Protein AF-W1XUE9-F1 (afdb_monomer_lite)

Organism: NCBI:txid408170

InterPro domains:
  IPR011081 Bacterial Ig-like domain [PF07532] (66-121)
  IPR013783 Immunoglobulin-like fold [G3DSA:2.60.40.10] (1-57)

Secondary structure (DSSP, 8-state):
---SS--TTS------BTTB--------SS-EEEEEEE--TTS--EEEEEEE-----TT--EEEEPPEE----TTS-----SEEEEEETTS-EEEEEEEEE--TTTTSSSS--EEEEEETTEEEEEEEE-

Radius of gyration: 18.44 Å; chains: 1; bounding box: 33×50×43 Å

Structure (mmCIF, N/CA/C/O backbone):
data_AF-W1XUE9-F1
#
_entry.id   AF-W1XUE9-F1
#
loop_
_atom_site.group_PDB
_atom_site.id
_atom_site.type_symbol
_atom_site.label_atom_id
_atom_site.label_alt_id
_atom_site.label_comp_id
_atom_site.label_asym_id
_atom_site.label_entity_id
_atom_site.label_seq_id
_atom_site.pdbx_PDB_ins_code
_atom_site.Cartn_x
_atom_site.Cartn_y
_atom_site.Cartn_z
_atom_site.occupancy
_atom_site.B_iso_or_equiv
_atom_site.auth_seq_id
_atom_site.auth_comp_id
_atom_site.auth_asym_id
_atom_site.auth_atom_id
_atom_site.pdbx_PDB_model_num
ATOM 1 N N . ARG A 1 1 ? 8.839 -27.732 -13.871 1.00 69.19 1 ARG A N 1
ATOM 2 C CA . ARG A 1 1 ? 7.448 -27.763 -14.395 1.00 69.19 1 ARG A CA 1
ATOM 3 C C . ARG A 1 1 ? 6.676 -26.636 -13.727 1.00 69.19 1 ARG A C 1
ATOM 5 O O . ARG A 1 1 ? 6.798 -26.494 -12.518 1.00 69.19 1 ARG A O 1
ATOM 12 N N . GLU A 1 2 ? 5.936 -25.825 -14.476 1.00 77.12 2 GLU A N 1
ATOM 13 C CA . GLU A 1 2 ? 5.100 -24.777 -13.875 1.00 77.12 2 GLU A CA 1
ATOM 14 C C . GLU A 1 2 ? 3.945 -25.385 -13.077 1.00 77.12 2 GLU A C 1
ATOM 16 O O . GLU A 1 2 ? 3.406 -26.433 -13.442 1.00 77.12 2 GLU A O 1
ATOM 21 N N . ARG A 1 3 ? 3.604 -24.752 -11.953 1.00 88.38 3 ARG A N 1
ATOM 22 C CA . ARG A 1 3 ? 2.551 -25.198 -11.037 1.00 88.38 3 ARG A CA 1
ATOM 23 C C . ARG A 1 3 ? 1.766 -23.983 -10.550 1.00 88.38 3 ARG A C 1
ATOM 25 O O . ARG A 1 3 ? 2.316 -22.899 -10.407 1.00 88.38 3 ARG A O 1
ATOM 32 N N . TYR A 1 4 ? 0.482 -24.178 -10.257 1.00 91.44 4 TYR A N 1
ATOM 33 C CA . TYR A 1 4 ? -0.351 -23.161 -9.596 1.00 91.44 4 TYR A CA 1
ATOM 34 C C . TYR A 1 4 ? -0.070 -23.025 -8.094 1.00 91.44 4 TYR A C 1
ATOM 36 O O . TYR A 1 4 ? -0.581 -22.115 -7.452 1.00 91.44 4 TYR A O 1
ATOM 44 N N . LYS A 1 5 ? 0.682 -23.967 -7.525 1.00 92.94 5 LYS A N 1
ATOM 45 C CA . LYS A 1 5 ? 1.049 -24.039 -6.111 1.00 92.94 5 LYS A CA 1
ATOM 46 C C . LYS A 1 5 ? 2.568 -24.068 -5.995 1.00 92.94 5 LYS A C 1
ATOM 48 O O . LYS A 1 5 ? 3.243 -24.266 -7.008 1.00 92.94 5 LYS A O 1
ATOM 53 N N . ALA A 1 6 ? 3.067 -23.944 -4.770 1.00 92.88 6 ALA A N 1
ATOM 54 C CA . ALA A 1 6 ? 4.482 -24.087 -4.467 1.00 92.88 6 ALA A CA 1
ATOM 55 C C . ALA A 1 6 ? 5.113 -25.317 -5.151 1.00 92.88 6 ALA A C 1
ATOM 57 O O . ALA A 1 6 ? 4.488 -26.373 -5.356 1.00 92.88 6 ALA A O 1
ATOM 58 N N . GLN A 1 7 ? 6.378 -25.172 -5.519 1.00 93.69 7 GLN A N 1
ATOM 59 C CA . GLN A 1 7 ? 7.240 -26.270 -5.922 1.00 93.69 7 GLN A CA 1
ATOM 60 C C . GLN A 1 7 ? 7.448 -27.232 -4.741 1.00 93.69 7 GLN A C 1
ATOM 62 O O . GLN A 1 7 ? 7.018 -26.979 -3.616 1.00 93.69 7 GLN A O 1
ATOM 67 N N . LYS A 1 8 ? 8.041 -28.400 -5.004 1.00 92.94 8 LYS A N 1
ATOM 68 C CA . LYS A 1 8 ? 8.231 -29.424 -3.960 1.00 92.94 8 LYS A CA 1
ATOM 69 C C . LYS A 1 8 ? 9.164 -28.962 -2.834 1.00 92.94 8 LYS A C 1
ATOM 71 O O . LYS A 1 8 ? 9.028 -29.447 -1.722 1.00 92.94 8 LYS A O 1
ATOM 76 N N . ASP A 1 9 ? 10.067 -28.039 -3.136 1.00 94.38 9 ASP A N 1
ATOM 77 C CA . ASP A 1 9 ? 10.998 -27.406 -2.198 1.00 94.38 9 ASP A CA 1
ATOM 78 C C . ASP A 1 9 ? 10.387 -26.198 -1.458 1.00 94.38 9 ASP A C 1
ATOM 80 O O . ASP A 1 9 ? 11.079 -25.520 -0.708 1.00 94.38 9 ASP A O 1
ATOM 84 N N . GLY A 1 10 ? 9.094 -25.914 -1.663 1.00 93.50 10 GLY A N 1
ATOM 85 C CA . GLY A 1 10 ? 8.398 -24.787 -1.040 1.00 93.50 10 GLY A CA 1
ATOM 86 C C . GLY A 1 10 ? 8.547 -23.456 -1.781 1.00 93.50 10 GLY A C 1
ATOM 87 O O . GLY A 1 10 ? 7.866 -22.496 -1.420 1.00 93.50 10 GLY A O 1
ATOM 88 N N . THR A 1 11 ? 9.357 -23.385 -2.842 1.00 93.38 11 THR A N 1
ATOM 89 C CA . THR A 1 11 ? 9.518 -22.154 -3.627 1.00 93.38 11 THR A CA 1
ATOM 90 C C . THR A 1 11 ? 8.273 -21.840 -4.459 1.00 93.38 11 THR A C 1
ATOM 92 O O . THR A 1 11 ? 7.545 -22.729 -4.914 1.00 93.38 11 THR A O 1
ATOM 95 N N . TRP A 1 12 ? 8.017 -20.554 -4.691 1.00 95.12 12 TRP A N 1
ATOM 96 C CA . TRP A 1 12 ? 6.989 -20.087 -5.620 1.00 95.12 12 TRP A CA 1
ATOM 97 C C . TRP A 1 12 ? 7.660 -19.498 -6.854 1.00 95.12 12 TRP A C 1
ATOM 99 O O . TRP A 1 12 ? 8.463 -18.582 -6.748 1.00 95.12 12 TRP A O 1
ATOM 109 N N . GLN A 1 13 ? 7.322 -20.022 -8.032 1.00 94.44 13 GLN A N 1
ATOM 110 C CA . GLN A 1 13 ? 7.845 -19.524 -9.303 1.00 94.44 13 GLN A CA 1
ATOM 111 C C . GLN A 1 13 ? 6.797 -19.662 -10.406 1.00 94.44 13 GLN A C 1
ATOM 113 O O . GLN A 1 13 ? 6.067 -20.661 -10.470 1.00 94.44 13 GLN A O 1
ATOM 118 N N . ARG A 1 14 ? 6.745 -18.675 -11.298 1.00 94.12 14 ARG A N 1
ATOM 119 C CA . ARG A 1 14 ? 5.852 -18.647 -12.457 1.00 94.12 14 ARG A CA 1
ATOM 120 C C . ARG A 1 14 ? 6.497 -17.829 -13.570 1.00 94.12 14 ARG A C 1
ATOM 122 O O . ARG A 1 14 ? 7.000 -16.747 -13.299 1.00 94.12 14 ARG A O 1
ATOM 129 N N . LYS A 1 15 ? 6.449 -18.314 -14.814 1.00 94.12 15 LYS A N 1
ATOM 130 C CA . LYS A 1 15 ? 6.784 -17.471 -15.964 1.00 94.12 15 LYS A CA 1
ATOM 131 C C . LYS A 1 15 ? 5.635 -16.515 -16.260 1.00 94.12 15 LYS A C 1
ATOM 133 O O . LYS A 1 15 ? 4.463 -16.867 -16.099 1.00 94.12 15 LYS A O 1
ATOM 138 N N . ALA A 1 16 ? 5.986 -15.325 -16.729 1.00 95.12 16 ALA A N 1
ATOM 139 C CA . ALA A 1 16 ? 5.032 -14.434 -17.363 1.00 95.12 16 ALA A CA 1
ATOM 140 C C . ALA A 1 16 ? 4.539 -15.038 -18.689 1.00 95.12 16 ALA A C 1
ATOM 142 O O . ALA A 1 16 ? 5.290 -15.709 -19.399 1.00 95.12 16 ALA A O 1
ATOM 143 N N . PHE A 1 17 ? 3.287 -14.764 -19.040 1.00 94.69 17 PHE A N 1
ATOM 144 C CA . PHE A 1 17 ? 2.703 -15.070 -20.342 1.00 94.69 17 PHE A CA 1
ATOM 145 C C . PHE A 1 17 ? 2.284 -13.753 -20.995 1.00 94.69 17 PHE A C 1
ATOM 147 O O . PHE A 1 17 ? 1.527 -12.986 -20.401 1.00 94.69 17 PHE A O 1
ATOM 154 N N . ASN A 1 18 ? 2.834 -13.452 -22.177 1.00 96.00 18 ASN A N 1
ATOM 155 C CA . ASN A 1 18 ? 2.705 -12.143 -22.836 1.00 96.00 18 ASN A CA 1
ATOM 156 C C . ASN A 1 18 ? 3.034 -10.967 -21.894 1.00 96.00 18 ASN A C 1
ATOM 158 O O . ASN A 1 18 ? 2.288 -9.995 -21.788 1.00 96.00 18 ASN A O 1
ATOM 162 N N . GLY A 1 19 ? 4.146 -11.100 -21.162 1.00 94.38 19 GLY A N 1
ATOM 163 C CA . GLY A 1 19 ? 4.665 -10.069 -20.260 1.00 94.38 19 GLY A CA 1
ATOM 164 C C . GLY A 1 19 ? 3.934 -9.930 -18.921 1.00 94.38 19 GLY A C 1
ATOM 165 O O . GLY A 1 19 ? 4.304 -9.060 -18.142 1.00 94.38 19 GLY A O 1
ATOM 166 N N . LYS A 1 20 ? 2.918 -10.756 -18.620 1.00 95.50 20 LYS A N 1
ATOM 167 C CA . LYS A 1 20 ? 2.111 -10.621 -17.393 1.00 95.50 20 LYS A CA 1
ATOM 168 C C . LYS A 1 20 ? 1.929 -11.934 -16.633 1.00 95.50 20 LYS A C 1
ATOM 170 O O . LYS A 1 20 ? 2.007 -13.026 -17.193 1.00 95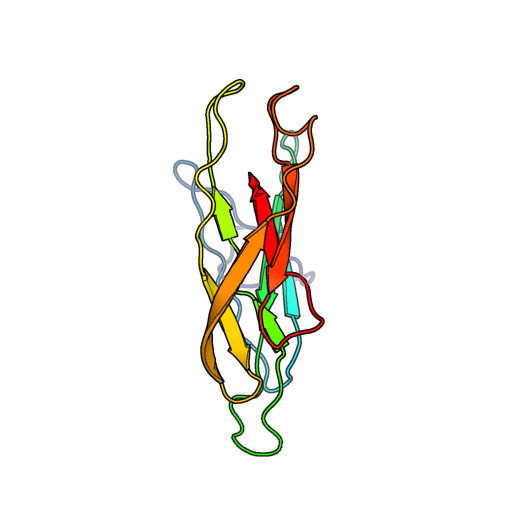.50 20 LYS A O 1
ATOM 175 N N . GLY A 1 21 ? 1.642 -11.812 -15.342 1.00 93.50 21 GLY A N 1
ATOM 176 C CA . GLY A 1 21 ? 1.286 -12.903 -14.438 1.00 93.50 21 GLY A CA 1
ATOM 177 C C . GLY A 1 21 ? 0.489 -12.369 -13.248 1.00 93.50 21 GLY A C 1
ATOM 178 O O . GLY A 1 21 ? 0.383 -11.160 -13.069 1.00 93.50 21 GLY A O 1
ATOM 179 N N . VAL A 1 22 ? -0.085 -13.266 -12.444 1.00 94.88 22 VAL A N 1
ATOM 180 C CA . VAL A 1 22 ? -0.818 -12.900 -11.224 1.00 94.88 22 VAL A CA 1
ATOM 181 C C . VAL A 1 22 ? -0.400 -13.796 -10.065 1.00 94.88 22 VAL A C 1
ATOM 183 O O . VAL A 1 22 ? -0.246 -15.011 -10.224 1.00 94.88 22 VAL A O 1
ATOM 186 N N . VAL A 1 23 ? -0.237 -13.182 -8.896 1.00 95.62 23 VAL A N 1
ATOM 187 C CA . VAL A 1 23 ? -0.027 -13.853 -7.612 1.00 95.62 23 VAL A CA 1
ATOM 188 C C . VAL A 1 23 ? -1.206 -13.504 -6.712 1.00 95.62 23 VAL A C 1
ATOM 190 O O . VAL A 1 23 ? -1.619 -12.350 -6.648 1.00 95.62 23 VAL A O 1
ATOM 193 N N . ILE A 1 24 ? -1.764 -14.505 -6.033 1.00 95.50 24 ILE A N 1
ATOM 194 C CA . ILE A 1 24 ? -2.883 -14.332 -5.101 1.00 95.50 24 ILE A CA 1
ATOM 195 C C . ILE A 1 24 ? -2.381 -14.709 -3.713 1.00 95.50 24 ILE A C 1
ATOM 197 O O . ILE A 1 24 ? -1.995 -15.857 -3.485 1.00 95.50 24 ILE A O 1
ATOM 201 N N . VAL A 1 25 ? -2.400 -13.747 -2.793 1.00 96.25 25 VAL A N 1
ATOM 202 C CA . VAL A 1 25 ? -1.988 -13.935 -1.400 1.00 96.25 25 VAL A CA 1
ATOM 203 C C . VAL A 1 25 ? -3.231 -13.871 -0.519 1.00 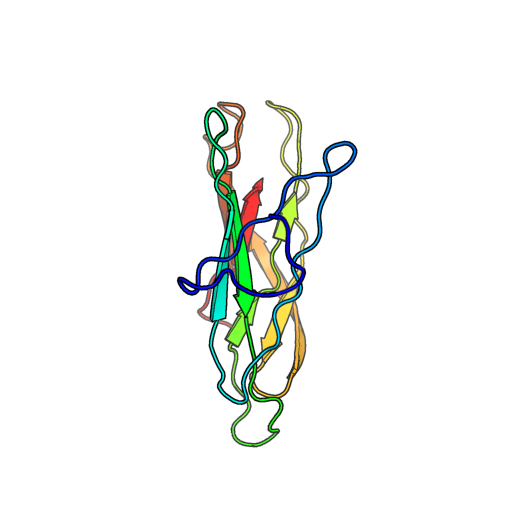96.25 25 VAL A C 1
ATOM 205 O O . VAL A 1 25 ? -4.008 -12.924 -0.602 1.00 96.25 25 VAL A O 1
ATOM 208 N N . LYS A 1 26 ? -3.439 -14.896 0.312 1.00 95.31 26 LYS A N 1
ATOM 209 C CA . 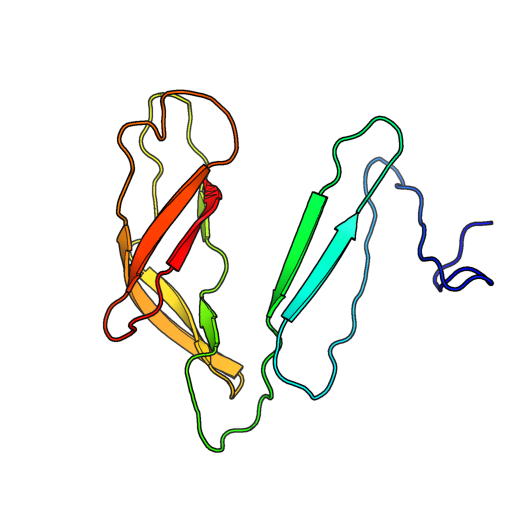LYS A 1 26 ? -4.505 -14.906 1.320 1.00 95.31 26 LYS A CA 1
ATOM 210 C C . LYS A 1 26 ? -3.964 -14.288 2.611 1.00 95.31 26 LYS A C 1
ATOM 212 O O . LYS A 1 26 ? -2.879 -14.668 3.047 1.00 95.31 26 LYS A O 1
ATOM 217 N N . SER A 1 27 ? -4.720 -13.378 3.220 1.00 93.81 27 SER A N 1
ATOM 218 C CA . SER A 1 27 ? -4.395 -12.831 4.540 1.00 93.81 27 SER A CA 1
ATOM 219 C C . SER A 1 27 ? -4.499 -13.891 5.646 1.00 93.81 27 SER A C 1
ATOM 221 O O . SER A 1 27 ? -5.033 -14.989 5.456 1.00 93.81 27 SER A O 1
ATOM 223 N N . THR A 1 28 ? -3.995 -13.540 6.828 1.00 93.25 28 THR A N 1
ATOM 224 C CA . THR A 1 28 ? -4.256 -14.276 8.073 1.00 93.25 28 THR A CA 1
ATOM 225 C C . THR A 1 28 ? -5.199 -13.465 8.962 1.00 93.25 28 THR A C 1
ATOM 227 O O . THR A 1 28 ? -5.570 -12.350 8.610 1.00 93.25 28 THR A O 1
ATOM 230 N N . GLU A 1 29 ? -5.565 -14.003 10.124 1.00 88.06 29 GLU A N 1
ATOM 231 C CA . GLU A 1 29 ? -6.366 -13.278 11.124 1.00 88.06 29 GLU A CA 1
ATOM 232 C C . GLU A 1 29 ? -5.568 -12.209 11.887 1.00 88.06 29 GLU A C 1
ATOM 234 O O . GLU A 1 29 ? -6.141 -11.440 12.658 1.00 88.06 29 GLU A O 1
ATOM 239 N N . LYS A 1 30 ? -4.239 -12.173 11.719 1.00 89.44 30 LYS A N 1
ATOM 240 C CA . LYS A 1 30 ? -3.378 -11.213 12.408 1.00 89.44 30 LYS A CA 1
ATOM 241 C C . LYS A 1 30 ? -3.287 -9.906 11.629 1.00 89.44 30 LYS A C 1
ATOM 243 O O . LYS A 1 30 ? -3.060 -9.894 10.417 1.00 89.44 30 LYS A O 1
ATOM 248 N N . GLU A 1 31 ? -3.394 -8.812 12.370 1.00 90.56 31 GLU A N 1
ATOM 249 C CA . GLU A 1 31 ? -2.988 -7.498 11.894 1.00 90.56 31 GLU A CA 1
ATOM 250 C C . GLU A 1 31 ? -1.483 -7.475 11.595 1.00 90.56 31 GLU A C 1
ATOM 252 O O . GLU A 1 31 ? -0.690 -8.168 12.242 1.00 90.56 31 GLU A O 1
ATOM 257 N N . GLY A 1 32 ? -1.093 -6.694 10.592 1.00 92.00 32 GLY A N 1
ATOM 258 C CA . GLY A 1 32 ? 0.297 -6.486 10.231 1.00 92.00 32 GLY A CA 1
ATOM 259 C C . GLY A 1 32 ? 0.444 -6.068 8.778 1.00 92.00 32 GLY A C 1
ATOM 260 O O . GLY A 1 32 ? -0.368 -5.331 8.225 1.00 92.00 32 GLY A O 1
ATOM 261 N N . LYS A 1 33 ? 1.512 -6.542 8.146 1.00 93.00 33 LYS A N 1
ATOM 262 C CA . LYS A 1 33 ? 1.767 -6.339 6.723 1.00 93.00 33 LYS A CA 1
ATOM 263 C C . LYS A 1 33 ? 2.476 -7.549 6.146 1.00 93.00 33 LYS A C 1
ATOM 265 O O . LYS A 1 33 ? 3.229 -8.222 6.850 1.00 93.00 33 LYS A O 1
ATOM 270 N N . PHE A 1 34 ? 2.272 -7.787 4.861 1.00 94.81 34 PHE A N 1
ATOM 271 C CA . PHE A 1 34 ? 3.111 -8.692 4.090 1.00 94.81 34 PHE A CA 1
ATOM 272 C C . PHE A 1 34 ? 3.690 -7.962 2.885 1.00 94.81 34 PHE A C 1
ATOM 274 O O . PHE A 1 34 ? 3.040 -7.097 2.296 1.00 94.81 34 PHE A O 1
ATOM 281 N N . THR A 1 35 ? 4.910 -8.336 2.517 1.00 95.50 35 THR A N 1
ATOM 282 C CA . THR A 1 35 ? 5.591 -7.830 1.328 1.00 95.50 35 THR A CA 1
ATOM 283 C C . THR A 1 35 ? 5.846 -9.001 0.392 1.00 95.50 35 THR A C 1
ATOM 285 O O . THR A 1 35 ? 6.455 -9.997 0.785 1.00 95.50 35 THR A O 1
ATOM 288 N N . LEU A 1 36 ? 5.328 -8.902 -0.830 1.00 96.75 36 LEU A N 1
ATOM 289 C CA . LEU A 1 36 ? 5.607 -9.839 -1.908 1.00 96.75 36 LEU A CA 1
ATOM 290 C C . LEU A 1 36 ? 6.795 -9.305 -2.705 1.00 96.75 36 LEU A C 1
ATOM 292 O O . LEU A 1 36 ? 6.712 -8.198 -3.228 1.00 96.75 36 LEU A O 1
ATOM 296 N N . TYR A 1 37 ? 7.851 -10.105 -2.808 1.00 96.06 37 TYR A N 1
ATOM 297 C CA . TYR A 1 37 ? 9.028 -9.827 -3.627 1.00 96.06 37 TYR A CA 1
ATOM 298 C C . TYR A 1 37 ? 8.949 -10.631 -4.926 1.00 96.06 37 TYR A C 1
ATOM 300 O O . TYR A 1 37 ? 8.531 -11.795 -4.911 1.00 96.06 37 TYR A O 1
ATOM 308 N N . ALA A 1 38 ? 9.322 -10.009 -6.039 1.00 96.44 38 ALA A N 1
ATOM 309 C CA . ALA A 1 38 ? 9.379 -10.634 -7.349 1.00 96.44 38 ALA A CA 1
ATOM 310 C C . ALA A 1 38 ? 10.764 -10.432 -7.970 1.00 96.44 38 ALA A C 1
ATOM 312 O O . ALA A 1 38 ? 11.209 -9.305 -8.179 1.00 96.44 38 ALA A O 1
ATOM 313 N N . ASP A 1 39 ? 11.404 -11.547 -8.315 1.00 96.25 39 ASP A N 1
ATOM 314 C CA . ASP A 1 39 ? 12.748 -11.588 -8.881 1.00 96.25 39 ASP A CA 1
ATOM 315 C C . ASP A 1 39 ? 12.743 -12.309 -10.231 1.00 96.25 39 ASP A C 1
ATOM 317 O O . ASP A 1 39 ? 12.047 -13.311 -10.429 1.00 96.25 39 ASP A O 1
ATOM 321 N N . SER A 1 40 ? 13.561 -11.824 -11.163 1.00 95.81 40 SER A N 1
ATOM 322 C CA . SER A 1 40 ? 13.819 -12.491 -12.437 1.00 95.81 40 SER A CA 1
ATOM 323 C C . SER A 1 40 ? 15.252 -12.235 -12.882 1.00 95.81 40 SER A C 1
ATOM 325 O O . SER A 1 40 ? 15.742 -11.112 -12.820 1.00 95.81 40 SER A O 1
ATOM 327 N N . ALA A 1 41 ? 15.923 -13.275 -13.379 1.00 95.31 41 ALA A N 1
ATOM 328 C CA . ALA A 1 41 ? 17.295 -13.159 -13.859 1.00 95.31 41 ALA A CA 1
ATOM 329 C C . ALA A 1 41 ? 17.414 -12.078 -14.949 1.00 95.31 41 ALA A C 1
ATOM 331 O O . ALA A 1 41 ? 16.659 -12.088 -15.922 1.00 95.31 41 ALA A O 1
ATOM 332 N N . GLY A 1 42 ? 18.373 -11.164 -14.777 1.00 95.69 42 GLY A N 1
ATOM 333 C CA . GLY A 1 42 ? 18.648 -10.081 -15.725 1.00 95.69 42 GLY A CA 1
ATOM 334 C C . GLY A 1 42 ? 17.683 -8.892 -15.662 1.00 95.69 42 GLY A C 1
ATOM 335 O O . GLY A 1 42 ? 17.803 -7.998 -16.494 1.00 95.69 42 GLY A O 1
ATOM 336 N N . LEU A 1 43 ? 16.752 -8.861 -14.704 1.00 95.06 43 LEU A N 1
ATOM 337 C CA . LEU A 1 43 ? 15.844 -7.738 -14.469 1.00 95.06 43 LEU A CA 1
ATOM 338 C C . LEU A 1 43 ? 16.011 -7.218 -13.041 1.00 95.06 43 LEU A C 1
ATOM 340 O O . LEU A 1 43 ? 16.397 -7.965 -12.143 1.00 95.06 43 LEU A O 1
ATOM 344 N N . ALA A 1 44 ? 15.710 -5.936 -12.838 1.00 93.56 44 ALA A N 1
ATOM 345 C CA . ALA A 1 44 ? 15.584 -5.391 -11.495 1.00 93.56 44 ALA A CA 1
ATOM 346 C C . ALA A 1 44 ? 14.406 -6.064 -10.773 1.00 93.56 44 ALA A C 1
ATOM 348 O O . ALA A 1 44 ? 13.345 -6.270 -11.368 1.00 93.56 44 ALA A O 1
ATOM 349 N N . SER A 1 45 ? 14.611 -6.414 -9.507 1.00 94.88 45 SER A N 1
ATOM 350 C CA . SER A 1 45 ? 13.561 -6.942 -8.639 1.00 94.88 45 SER A CA 1
ATOM 351 C C . SER A 1 45 ? 12.566 -5.850 -8.265 1.00 94.88 45 SER A C 1
ATOM 353 O O . SER A 1 45 ? 12.911 -4.668 -8.240 1.00 94.88 45 SER A O 1
ATOM 355 N N . ASP A 1 46 ? 11.348 -6.256 -7.927 1.00 94.19 46 ASP A N 1
ATOM 356 C CA . ASP A 1 46 ? 10.300 -5.349 -7.461 1.00 94.19 46 ASP A CA 1
ATOM 357 C C . ASP A 1 46 ? 9.535 -5.965 -6.282 1.00 94.19 46 ASP A C 1
ATOM 359 O O . ASP A 1 46 ? 9.616 -7.171 -6.014 1.00 94.19 46 ASP A O 1
ATOM 363 N N . GLN A 1 47 ? 8.794 -5.138 -5.552 1.00 93.81 47 GLN A N 1
ATOM 364 C CA . GLN A 1 47 ? 8.018 -5.559 -4.399 1.00 93.81 47 GLN A CA 1
ATOM 365 C C . GLN A 1 47 ? 6.701 -4.797 -4.258 1.00 93.81 47 GLN A C 1
ATOM 367 O O . GLN A 1 47 ? 6.577 -3.623 -4.590 1.00 93.81 47 GLN A O 1
ATOM 372 N N . ALA A 1 48 ? 5.719 -5.452 -3.645 1.00 91.25 48 ALA A N 1
ATOM 373 C CA . ALA A 1 48 ? 4.479 -4.817 -3.219 1.00 91.25 48 ALA A CA 1
ATOM 374 C C . ALA A 1 48 ? 4.206 -5.141 -1.751 1.00 91.25 48 ALA A C 1
ATOM 376 O O . ALA A 1 48 ? 4.289 -6.299 -1.340 1.00 91.25 48 ALA A O 1
ATOM 377 N N . THR A 1 49 ? 3.856 -4.123 -0.964 1.00 91.06 49 THR A N 1
ATOM 378 C CA . THR A 1 49 ? 3.466 -4.287 0.442 1.00 91.06 49 THR A CA 1
ATOM 379 C C . THR A 1 49 ? 1.968 -4.087 0.592 1.00 91.06 49 THR A C 1
ATOM 381 O O . THR A 1 49 ? 1.412 -3.122 0.073 1.00 91.06 49 THR A O 1
ATOM 384 N N . VAL A 1 50 ? 1.326 -4.989 1.330 1.00 92.75 50 VAL A N 1
ATOM 385 C CA . VAL A 1 50 ? -0.093 -4.917 1.680 1.00 92.75 50 VAL A CA 1
ATOM 386 C C . VAL A 1 50 ? -0.222 -4.950 3.196 1.00 92.75 50 VAL A C 1
ATOM 388 O O . VAL A 1 50 ? 0.305 -5.848 3.857 1.00 92.75 50 VAL A O 1
ATOM 391 N N . THR A 1 51 ? -0.944 -3.976 3.740 1.00 91.81 51 THR A N 1
ATOM 392 C CA . THR A 1 51 ? -1.328 -3.928 5.154 1.00 91.81 51 THR A CA 1
ATOM 393 C C . THR A 1 51 ? -2.552 -4.810 5.386 1.00 91.81 51 THR A C 1
ATOM 395 O O . THR A 1 51 ? -3.509 -4.772 4.612 1.00 91.81 51 THR A O 1
ATOM 398 N N . THR A 1 52 ? -2.537 -5.605 6.453 1.00 93.75 52 THR A N 1
ATOM 399 C CA . THR A 1 52 ? -3.672 -6.415 6.902 1.00 93.75 52 THR A CA 1
ATOM 400 C C . THR A 1 52 ? -4.185 -5.879 8.225 1.00 93.75 52 THR A C 1
ATOM 402 O O . THR A 1 52 ? -3.409 -5.647 9.145 1.00 93.75 52 THR A O 1
ATOM 405 N N . VAL A 1 53 ? -5.499 -5.715 8.331 1.00 93.88 53 VAL A N 1
ATOM 406 C CA . VAL A 1 53 ? -6.187 -5.256 9.544 1.00 93.88 53 VAL A CA 1
ATOM 407 C C . VAL A 1 53 ? -6.988 -6.403 10.150 1.00 93.88 53 VAL A C 1
ATOM 409 O O . VAL A 1 53 ? -7.360 -7.341 9.442 1.00 93.88 53 VAL A O 1
ATOM 412 N N . SER A 1 54 ? -7.255 -6.345 11.455 1.00 90.62 54 SER A N 1
ATOM 413 C CA . SER A 1 54 ? -7.993 -7.410 12.147 1.00 90.62 54 SER A CA 1
ATOM 414 C C . SER A 1 54 ? -9.470 -7.494 11.734 1.00 90.62 54 SER A C 1
ATOM 416 O O . SER A 1 54 ? -10.072 -8.565 11.808 1.00 90.62 54 SER A O 1
ATOM 418 N N . GLY A 1 55 ? -10.070 -6.363 11.339 1.00 86.50 55 GLY A N 1
ATOM 419 C CA . GLY A 1 55 ? -11.504 -6.244 11.059 1.00 86.50 55 GLY A CA 1
ATOM 420 C C . GLY A 1 55 ? -12.393 -6.270 12.311 1.00 86.50 55 GLY A C 1
ATOM 421 O O . GLY A 1 55 ? -13.618 -6.213 12.204 1.00 86.50 55 GLY A O 1
ATOM 422 N N . LYS A 1 56 ? -11.805 -6.373 13.509 1.00 88.62 56 LYS A N 1
ATOM 423 C CA . LYS A 1 56 ? -12.536 -6.349 14.780 1.00 88.62 56 LYS A CA 1
ATOM 424 C C . LYS A 1 56 ? -12.796 -4.904 15.193 1.00 88.62 56 LYS A C 1
ATOM 426 O O . LYS A 1 56 ? -11.903 -4.072 15.122 1.00 88.62 56 LYS A O 1
ATOM 431 N N . LYS A 1 57 ? -14.012 -4.621 15.665 1.00 87.56 57 LYS A N 1
ATOM 432 C CA . LYS A 1 57 ? -14.435 -3.260 16.048 1.00 87.56 57 LYS A CA 1
ATOM 433 C C . LYS A 1 57 ? -13.905 -2.790 17.407 1.00 87.56 57 LYS A C 1
ATOM 435 O O . LYS A 1 57 ? -13.978 -1.605 17.717 1.00 87.56 57 LYS A O 1
ATOM 440 N N . GLU A 1 58 ? -13.421 -3.704 18.241 1.00 91.25 58 GLU A N 1
ATOM 441 C CA . GLU A 1 58 ? -12.908 -3.381 19.574 1.00 91.25 58 GLU A CA 1
ATOM 442 C C . GLU A 1 58 ? -11.545 -2.688 19.480 1.00 91.25 58 GLU A C 1
ATOM 444 O O . GLU A 1 58 ? -10.685 -3.118 18.716 1.00 91.25 58 GLU A O 1
ATOM 449 N N . ASN A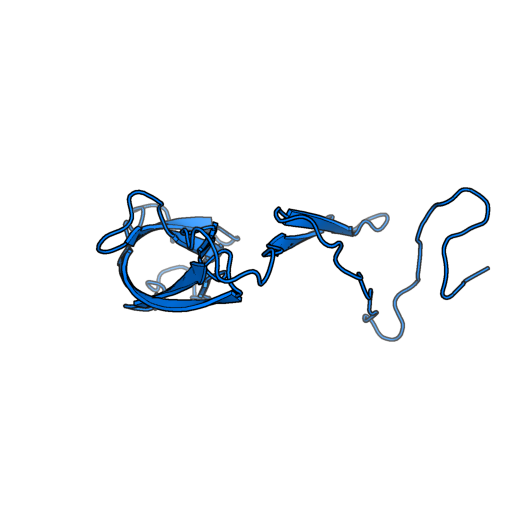 1 59 ? -11.327 -1.645 20.289 1.00 88.62 59 ASN A N 1
ATOM 450 C CA . ASN A 1 59 ? -10.059 -0.904 20.353 1.00 88.62 59 ASN A CA 1
ATOM 451 C C . ASN A 1 59 ? -9.569 -0.405 18.980 1.00 88.62 59 ASN A C 1
ATOM 453 O O . ASN A 1 59 ? -8.406 -0.595 18.607 1.00 88.62 59 ASN A O 1
ATOM 457 N N . ARG A 1 60 ? -10.469 0.235 18.222 1.00 93.88 60 ARG A N 1
ATOM 458 C CA . ARG A 1 60 ? -10.154 0.874 16.939 1.00 93.88 60 ARG A CA 1
ATOM 459 C C . ARG A 1 60 ? -8.948 1.805 17.080 1.00 93.88 60 ARG A C 1
ATOM 461 O O . ARG A 1 60 ? -8.950 2.705 17.916 1.00 93.88 60 ARG A O 1
ATOM 468 N N . HIS A 1 61 ? -7.952 1.618 16.224 1.00 95.00 61 HIS A N 1
ATOM 469 C CA . HIS A 1 61 ? -6.764 2.464 16.160 1.00 95.00 61 HIS A CA 1
ATOM 470 C C . HIS A 1 61 ? -6.258 2.582 14.722 1.00 95.00 61 HIS A C 1
ATOM 472 O O . HIS A 1 61 ? -6.633 1.797 13.849 1.00 95.00 61 HIS A O 1
ATOM 478 N N . PHE A 1 62 ? -5.456 3.616 14.473 1.00 95.94 62 PHE A N 1
ATOM 479 C CA . PHE A 1 62 ? -4.835 3.853 13.174 1.00 95.94 62 PHE A CA 1
ATOM 480 C C . PHE A 1 62 ? -3.800 2.766 12.865 1.00 95.94 62 PHE A C 1
ATOM 482 O O . PHE A 1 62 ? -3.013 2.409 13.740 1.00 95.94 62 PHE A O 1
ATOM 489 N N . VAL A 1 63 ? -3.779 2.284 11.620 1.00 95.31 63 VAL A N 1
ATOM 490 C CA . VAL A 1 63 ? -2.851 1.234 11.173 1.00 95.31 63 VAL A CA 1
ATOM 491 C C . VAL A 1 63 ? -1.910 1.746 10.090 1.00 95.31 63 VAL A C 1
ATOM 493 O O . VAL A 1 63 ? -0.696 1.583 10.195 1.00 95.31 63 VAL A O 1
ATOM 496 N N . ALA A 1 64 ? -2.452 2.336 9.023 1.00 95.31 64 ALA A N 1
ATOM 497 C CA . ALA A 1 64 ? -1.658 2.773 7.878 1.00 95.31 64 ALA A CA 1
ATOM 498 C C . ALA A 1 64 ? -2.393 3.817 7.037 1.00 95.31 64 ALA A C 1
ATOM 500 O O . ALA A 1 64 ? -3.611 3.950 7.114 1.00 95.31 64 ALA A O 1
ATOM 501 N N . PHE A 1 65 ? -1.655 4.498 6.164 1.00 96.31 65 PHE A N 1
ATOM 502 C CA . PHE A 1 65 ? -2.242 5.210 5.033 1.00 96.31 65 PHE A CA 1
ATOM 503 C C . PHE A 1 65 ? -2.319 4.294 3.812 1.00 96.31 65 PHE A C 1
ATOM 505 O O . PHE A 1 65 ? -1.458 3.429 3.620 1.00 96.31 65 PHE A O 1
ATOM 512 N N . ALA A 1 66 ? -3.338 4.486 2.975 1.00 93.19 66 ALA A N 1
ATOM 513 C CA . ALA A 1 66 ? -3.351 3.906 1.641 1.00 93.19 66 ALA A CA 1
ATOM 514 C C . ALA A 1 66 ? -2.159 4.450 0.826 1.00 93.19 66 ALA A C 1
ATOM 516 O O . ALA A 1 66 ? -1.788 5.614 0.994 1.00 93.19 66 ALA A O 1
ATOM 517 N N . PRO A 1 67 ? -1.546 3.630 -0.045 1.00 91.56 67 PRO A N 1
ATOM 518 C CA . PRO A 1 67 ? -0.405 4.065 -0.839 1.00 91.56 67 PRO A CA 1
ATOM 519 C C . PRO A 1 67 ? -0.806 5.198 -1.786 1.00 91.56 67 PRO A C 1
ATOM 521 O O . PRO A 1 67 ? -1.793 5.086 -2.512 1.00 91.56 67 PRO A O 1
ATOM 524 N N . VAL A 1 68 ? -0.000 6.259 -1.814 1.00 95.62 68 VAL A N 1
ATOM 525 C CA . VAL A 1 68 ? -0.152 7.373 -2.753 1.00 95.62 68 VAL A CA 1
ATOM 526 C C . VAL A 1 68 ? 0.920 7.244 -3.828 1.00 95.62 68 VAL A C 1
ATOM 528 O O . VAL A 1 68 ? 2.105 7.106 -3.522 1.00 95.62 68 VAL A O 1
ATOM 531 N N . LYS A 1 69 ? 0.504 7.275 -5.094 1.00 93.19 69 LYS A N 1
ATOM 532 C CA . LYS A 1 69 ? 1.410 7.331 -6.243 1.00 93.19 69 LYS A CA 1
ATOM 533 C C . LYS A 1 69 ? 1.023 8.501 -7.131 1.00 93.19 69 LYS A C 1
ATOM 535 O O . LYS A 1 69 ? -0.155 8.661 -7.445 1.00 93.19 69 LYS A O 1
ATOM 540 N N . ALA A 1 70 ? 2.009 9.280 -7.541 1.00 92.31 70 ALA A N 1
ATOM 541 C CA . ALA A 1 70 ? 1.871 10.315 -8.551 1.00 92.31 70 ALA A CA 1
ATOM 542 C C . ALA A 1 70 ? 2.949 10.111 -9.616 1.00 92.31 70 ALA A C 1
ATOM 544 O O . ALA A 1 70 ? 3.932 9.414 -9.398 1.00 92.31 70 ALA A O 1
ATOM 545 N N . THR A 1 71 ? 2.745 10.682 -10.793 1.00 90.62 71 THR A N 1
ATOM 546 C CA . THR A 1 71 ? 3.743 10.670 -11.862 1.00 90.62 71 THR A CA 1
ATOM 547 C C . THR A 1 71 ? 3.731 12.040 -12.503 1.00 90.62 71 THR A C 1
ATOM 549 O O . THR A 1 71 ? 2.666 12.635 -12.678 1.00 90.62 71 THR A O 1
ATOM 552 N N . THR A 1 72 ? 4.915 12.548 -12.807 1.00 87.19 72 THR A N 1
ATOM 553 C CA . THR A 1 72 ? 5.116 13.870 -13.390 1.00 87.19 72 THR A CA 1
ATOM 554 C C . THR A 1 72 ? 6.340 13.840 -14.294 1.00 87.19 72 THR A C 1
ATOM 556 O O . THR A 1 72 ? 7.206 12.974 -14.135 1.00 87.19 72 THR A O 1
ATOM 559 N N . ASP A 1 73 ? 6.419 14.775 -15.234 1.00 85.88 73 ASP A N 1
ATOM 560 C CA . ASP A 1 73 ? 7.627 14.957 -16.026 1.00 85.88 73 ASP A CA 1
ATOM 561 C C . ASP A 1 73 ? 8.738 15.593 -15.181 1.00 85.88 73 ASP A C 1
ATOM 563 O O . ASP A 1 73 ? 8.503 16.375 -14.254 1.00 85.88 73 ASP A O 1
ATOM 567 N N . VAL A 1 74 ? 9.986 15.277 -15.526 1.00 76.69 74 VAL A N 1
ATOM 568 C CA . VAL A 1 74 ? 11.155 15.951 -14.953 1.00 76.69 74 VAL A CA 1
ATOM 569 C C . VAL A 1 74 ? 11.022 17.441 -15.280 1.00 76.69 74 VAL A C 1
ATOM 571 O O . VAL A 1 74 ? 10.931 17.783 -16.455 1.00 76.69 74 VAL A O 1
ATOM 574 N N . SER A 1 75 ? 11.024 18.302 -14.256 1.00 79.06 75 SER A N 1
ATOM 575 C CA . SER A 1 75 ? 10.748 19.759 -14.272 1.00 79.06 75 SER A CA 1
ATOM 576 C C . SER A 1 75 ? 9.300 20.222 -14.037 1.00 79.06 75 SER A C 1
ATOM 578 O O . SER A 1 75 ? 9.101 21.424 -13.863 1.00 79.06 75 SER A O 1
ATOM 580 N N . GLU A 1 76 ? 8.314 19.323 -13.922 1.00 84.06 76 GLU A N 1
ATOM 581 C CA . GLU A 1 76 ? 6.950 19.674 -13.487 1.00 84.06 76 GLU A CA 1
ATOM 582 C C . GLU A 1 76 ? 6.665 19.154 -12.069 1.00 84.06 76 GLU A C 1
ATOM 584 O O . GLU A 1 76 ? 6.962 18.005 -11.737 1.00 84.06 76 GLU A O 1
ATOM 589 N N . ASN A 1 77 ? 6.067 19.989 -11.211 1.00 84.44 77 ASN A N 1
ATOM 590 C CA . ASN A 1 77 ? 5.675 19.571 -9.865 1.00 84.44 77 ASN A CA 1
ATOM 591 C C . ASN A 1 77 ? 4.586 18.486 -9.909 1.00 84.44 77 ASN A C 1
ATOM 593 O O . ASN A 1 77 ? 3.567 18.665 -10.580 1.00 84.44 77 ASN A O 1
ATOM 597 N N . PRO A 1 78 ? 4.730 17.398 -9.129 1.00 89.88 78 PRO A N 1
ATOM 598 C CA . PRO A 1 78 ? 3.708 16.367 -9.075 1.00 89.88 78 PRO A CA 1
ATOM 599 C C . PRO A 1 78 ? 2.426 16.906 -8.445 1.00 89.88 78 PRO A C 1
ATOM 601 O O . PRO A 1 78 ? 2.446 17.605 -7.428 1.00 89.88 78 PRO A O 1
ATOM 604 N N . LYS A 1 79 ? 1.289 16.512 -9.016 1.00 91.75 79 LYS A N 1
ATOM 605 C CA . LYS A 1 79 ? -0.029 16.775 -8.432 1.00 91.75 79 LYS A CA 1
ATOM 606 C C . LYS A 1 79 ? -0.301 15.755 -7.333 1.00 91.75 79 LYS A C 1
ATOM 608 O O . LYS A 1 79 ? -0.860 14.690 -7.585 1.00 91.75 79 LYS A O 1
ATOM 613 N N . LEU A 1 80 ? 0.149 16.075 -6.124 1.00 95.50 80 LEU A N 1
ATOM 614 C CA . LEU A 1 80 ? -0.131 15.282 -4.932 1.00 95.50 80 LEU A CA 1
ATOM 615 C C . LEU A 1 80 ? -1.541 15.593 -4.399 1.00 95.50 80 LEU A C 1
ATOM 617 O O . LEU A 1 80 ? -1.987 16.736 -4.502 1.00 95.50 80 LEU A O 1
ATOM 621 N N . PRO A 1 81 ? -2.260 14.599 -3.848 1.00 96.94 81 PRO A N 1
ATOM 622 C CA . PRO A 1 81 ? -3.624 14.794 -3.368 1.00 96.94 81 PRO A CA 1
ATOM 623 C C . PRO A 1 81 ? -3.653 15.627 -2.081 1.00 96.94 81 PRO A C 1
ATOM 625 O O . PRO A 1 81 ? -2.746 15.539 -1.261 1.00 96.94 81 PRO A O 1
ATOM 628 N N . GLU A 1 82 ? -4.719 16.394 -1.867 1.00 97.62 82 GLU A N 1
ATOM 629 C CA . GLU A 1 82 ? -4.910 17.187 -0.638 1.00 97.62 82 GLU A CA 1
ATOM 630 C C . GLU A 1 82 ? -5.408 16.343 0.545 1.00 97.62 82 GLU A C 1
ATOM 632 O O . GLU A 1 82 ? -5.340 16.768 1.700 1.00 97.62 82 GLU A O 1
ATOM 637 N N . THR A 1 83 ? -5.879 15.123 0.272 1.00 98.00 83 THR A N 1
ATOM 638 C CA . THR A 1 83 ? -6.310 14.153 1.279 1.00 98.00 83 THR A CA 1
ATOM 639 C C . THR A 1 83 ? -5.638 12.799 1.077 1.00 98.00 83 THR A C 1
ATOM 641 O O . THR A 1 83 ? -5.240 12.420 -0.026 1.00 98.00 83 THR A O 1
ATOM 644 N N . VAL A 1 84 ? -5.512 12.047 2.167 1.00 98.12 84 VAL A N 1
ATOM 645 C CA . VAL A 1 84 ? -5.089 10.643 2.157 1.00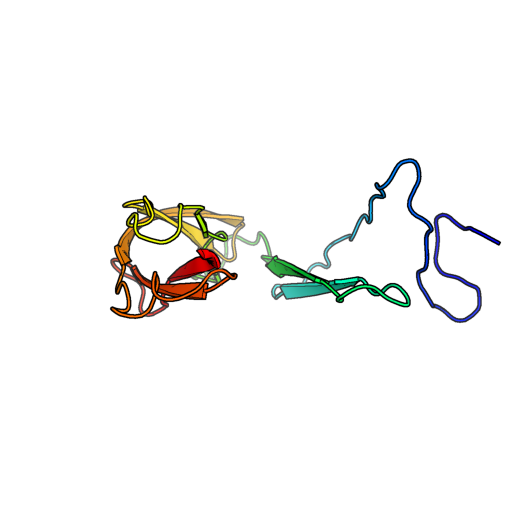 98.12 84 VAL A CA 1
ATOM 646 C C . VAL A 1 84 ? -6.096 9.782 2.894 1.00 98.12 84 VAL A C 1
ATOM 648 O O . VAL A 1 84 ? -6.741 10.221 3.846 1.00 98.12 84 VAL A O 1
ATOM 651 N N . THR A 1 85 ? -6.201 8.524 2.481 1.00 97.81 85 THR A N 1
ATOM 652 C CA . THR A 1 85 ? -7.040 7.540 3.162 1.00 97.81 85 THR A CA 1
ATOM 653 C C . THR A 1 85 ? -6.276 6.921 4.332 1.00 97.81 85 THR A C 1
ATOM 655 O O . THR A 1 85 ? -5.313 6.181 4.130 1.00 97.81 85 THR A O 1
ATOM 658 N N . ALA A 1 86 ? -6.713 7.192 5.558 1.00 97.56 86 ALA A N 1
ATOM 659 C CA . ALA A 1 86 ? -6.295 6.495 6.767 1.00 97.56 86 ALA A CA 1
ATOM 660 C C . ALA A 1 86 ? -7.074 5.180 6.914 1.00 97.56 86 ALA A C 1
ATOM 662 O O . ALA A 1 86 ? -8.296 5.160 6.788 1.00 97.56 86 ALA A O 1
ATOM 663 N N . ILE A 1 87 ? -6.369 4.087 7.194 1.00 95.88 87 ILE A N 1
ATOM 664 C CA . ILE A 1 87 ? -6.900 2.732 7.368 1.00 95.88 87 ILE A CA 1
ATOM 665 C C . ILE A 1 87 ? -6.783 2.362 8.848 1.00 95.88 87 ILE A C 1
ATOM 667 O O . ILE A 1 87 ? -5.710 2.491 9.446 1.00 95.88 87 ILE A O 1
ATOM 671 N N . TYR A 1 88 ? -7.884 1.889 9.429 1.00 96.00 88 TYR A N 1
ATOM 672 C CA . TYR A 1 88 ? -7.986 1.536 10.844 1.00 96.00 88 TYR A CA 1
ATOM 673 C C . TYR A 1 88 ? -8.090 0.022 11.060 1.00 96.00 88 TYR A C 1
ATOM 675 O O . TYR A 1 88 ? -8.450 -0.740 10.160 1.00 96.00 88 TYR A O 1
ATOM 683 N N . SER A 1 89 ? -7.790 -0.418 12.283 1.00 95.38 89 SER A N 1
ATOM 684 C CA . SER A 1 89 ? -7.690 -1.833 12.674 1.00 95.38 89 SER A CA 1
ATOM 685 C C . SER A 1 89 ? -8.994 -2.626 12.531 1.00 95.38 89 SER A C 1
ATOM 687 O O . SER A 1 89 ? -8.963 -3.854 12.390 1.00 95.38 89 SER A O 1
ATOM 689 N N . ASP A 1 90 ? -10.129 -1.930 12.506 1.00 93.69 90 ASP A N 1
ATOM 690 C CA . ASP A 1 90 ? -11.473 -2.470 12.297 1.00 93.69 90 ASP A CA 1
ATOM 691 C C . ASP A 1 90 ? -11.874 -2.574 10.815 1.00 93.69 90 ASP A C 1
ATOM 693 O O . ASP A 1 90 ? -12.973 -3.028 10.500 1.00 93.69 90 ASP A O 1
ATOM 697 N N . GLY A 1 91 ? -10.989 -2.174 9.898 1.00 92.31 91 GLY A N 1
ATOM 698 C CA . GLY A 1 91 ? -11.248 -2.136 8.460 1.00 92.31 91 GLY A CA 1
ATOM 699 C C . GLY A 1 91 ? -12.001 -0.901 7.978 1.00 92.31 91 GLY A C 1
ATOM 700 O O . GLY A 1 91 ? -12.254 -0.795 6.778 1.00 92.31 91 GLY A O 1
ATOM 701 N N . SER A 1 92 ? -12.335 0.040 8.864 1.00 95.69 92 SER A N 1
ATOM 702 C CA . SER A 1 92 ? -12.843 1.347 8.447 1.00 95.69 92 SER A CA 1
ATOM 703 C C . SER A 1 92 ? -11.738 2.194 7.818 1.00 95.69 92 SER A C 1
ATOM 705 O O . SER A 1 92 ? -10.546 2.027 8.100 1.00 95.69 92 SER A O 1
ATOM 707 N N . VAL A 1 93 ? -12.158 3.127 6.966 1.00 96.75 93 VAL A N 1
ATOM 708 C CA . VAL A 1 93 ? -11.281 4.107 6.333 1.00 96.75 93 VAL A CA 1
ATOM 709 C C . VAL A 1 93 ? -11.816 5.518 6.545 1.00 96.75 93 VAL A C 1
ATOM 711 O O . VAL A 1 93 ? -13.030 5.716 6.594 1.00 96.75 93 VAL A O 1
ATOM 714 N N . GLU A 1 94 ? -10.919 6.492 6.667 1.00 97.81 94 GLU A N 1
ATOM 715 C CA . GLU A 1 94 ? -11.254 7.920 6.741 1.00 97.81 94 GLU A CA 1
ATOM 716 C C . GLU A 1 94 ? -10.366 8.712 5.784 1.00 97.81 94 GLU A C 1
ATOM 718 O O . GLU A 1 94 ? -9.175 8.430 5.676 1.00 97.81 94 GLU A O 1
ATOM 723 N N . GLU A 1 95 ? -10.914 9.729 5.123 1.00 98.31 95 GLU A N 1
ATOM 724 C CA . GLU A 1 95 ? -10.089 10.723 4.436 1.00 98.31 95 GLU A CA 1
ATOM 725 C C . GLU A 1 95 ? -9.602 11.771 5.439 1.00 98.31 95 GLU A C 1
ATOM 727 O O . GLU A 1 95 ? -10.373 12.283 6.254 1.00 98.31 95 GLU A O 1
ATOM 732 N N . LYS A 1 96 ? -8.305 12.072 5.398 1.00 98.31 96 LYS A N 1
ATOM 733 C CA . LYS A 1 96 ? -7.651 13.072 6.247 1.00 98.31 96 LYS A CA 1
ATOM 734 C C . LYS A 1 96 ? -6.889 14.056 5.379 1.00 98.31 96 LYS A C 1
ATOM 736 O O . LYS A 1 96 ? -6.230 13.635 4.429 1.00 98.31 96 LYS A O 1
ATOM 741 N N . ALA A 1 97 ? -6.950 15.338 5.723 1.00 98.38 97 ALA A N 1
ATOM 742 C CA . ALA A 1 97 ? -6.158 16.361 5.055 1.00 98.38 97 ALA A CA 1
ATOM 743 C C . ALA A 1 97 ? -4.658 16.081 5.231 1.00 98.38 97 ALA A C 1
ATOM 745 O O . ALA A 1 97 ? -4.212 15.687 6.315 1.00 98.38 97 ALA A O 1
ATOM 746 N N . VAL A 1 98 ? -3.886 16.287 4.164 1.00 98.50 98 VAL A N 1
ATOM 747 C CA . VAL A 1 98 ? -2.435 16.097 4.146 1.00 98.50 98 VAL A CA 1
ATOM 748 C C . VAL A 1 98 ? -1.735 17.338 3.606 1.00 98.50 98 VAL A C 1
ATOM 750 O O . VAL A 1 98 ? -2.188 17.976 2.659 1.00 98.50 98 VAL A O 1
ATOM 753 N N . VAL A 1 99 ? -0.589 17.663 4.195 1.00 97.81 99 VAL A N 1
ATOM 754 C CA . VAL A 1 99 ? 0.316 18.704 3.703 1.00 97.81 99 VAL A CA 1
ATOM 755 C C . VAL A 1 99 ? 1.653 18.060 3.359 1.00 97.81 99 VAL A C 1
ATOM 757 O O . VAL A 1 99 ? 2.346 17.547 4.239 1.00 97.81 99 VAL A O 1
ATOM 760 N N . TRP A 1 100 ? 2.012 18.074 2.075 1.00 97.06 100 TRP A N 1
ATOM 761 C CA . TRP A 1 100 ? 3.223 17.435 1.559 1.00 97.06 100 TRP A CA 1
ATOM 762 C C . TRP A 1 100 ? 4.457 18.322 1.713 1.00 97.06 100 TRP A C 1
ATOM 764 O O . TRP A 1 100 ? 4.463 19.480 1.301 1.00 97.06 100 TRP A O 1
ATOM 774 N N . ALA A 1 101 ? 5.531 17.754 2.255 1.00 95.00 101 ALA A N 1
ATOM 775 C CA . ALA A 1 101 ? 6.849 18.371 2.291 1.00 95.00 101 ALA A CA 1
ATOM 776 C C . ALA A 1 101 ? 7.627 17.965 1.031 1.00 95.00 101 ALA A C 1
ATOM 778 O O . ALA A 1 101 ? 8.310 16.941 1.025 1.00 95.00 101 ALA A O 1
ATOM 779 N N . ILE A 1 102 ? 7.473 18.746 -0.041 1.00 90.50 102 ILE A N 1
ATOM 780 C CA . ILE A 1 102 ? 8.124 18.517 -1.339 1.00 90.50 102 ILE A CA 1
ATOM 781 C C . ILE A 1 102 ? 9.616 18.890 -1.231 1.00 90.50 102 ILE A C 1
ATOM 783 O O . ILE A 1 102 ? 9.908 20.057 -0.974 1.00 90.50 102 ILE A O 1
ATOM 787 N N . PRO A 1 103 ? 10.557 17.944 -1.418 1.00 88.31 103 PRO A N 1
ATOM 788 C CA . PRO A 1 103 ? 11.988 18.247 -1.441 1.00 88.31 103 PRO A CA 1
ATOM 789 C C . PRO A 1 103 ? 12.385 19.055 -2.685 1.00 88.31 103 PRO A C 1
ATOM 791 O O . PRO A 1 103 ? 11.871 18.800 -3.775 1.00 88.31 103 PRO A O 1
ATOM 794 N N . ASP A 1 104 ? 13.350 19.968 -2.554 1.00 85.50 104 ASP A N 1
ATOM 795 C CA . ASP A 1 104 ? 13.836 20.794 -3.674 1.00 85.50 104 ASP A CA 1
ATOM 796 C C . ASP A 1 104 ? 14.488 19.963 -4.794 1.00 85.50 104 ASP A C 1
ATOM 798 O O . ASP A 1 104 ? 14.465 20.341 -5.964 1.00 85.50 104 ASP A O 1
ATOM 802 N N . ASP A 1 105 ? 15.057 18.805 -4.455 1.00 86.19 105 ASP A N 1
ATOM 803 C CA . ASP A 1 105 ? 15.735 17.903 -5.385 1.00 86.19 105 ASP A CA 1
ATOM 804 C C . ASP A 1 105 ? 14.807 16.849 -6.017 1.00 86.19 105 ASP A C 1
ATOM 806 O O . ASP A 1 105 ? 15.257 15.981 -6.783 1.00 86.19 105 ASP A O 1
ATOM 810 N N . LEU A 1 106 ? 13.498 16.928 -5.743 1.00 84.62 106 LEU A N 1
ATOM 811 C CA . LEU A 1 106 ? 12.510 15.973 -6.240 1.00 84.62 106 LEU A CA 1
ATOM 812 C C . LEU A 1 106 ? 12.543 15.867 -7.770 1.00 84.62 106 LEU A C 1
ATOM 814 O O . LEU A 1 106 ? 12.471 14.772 -8.318 1.00 84.62 106 LEU A O 1
ATOM 818 N N . LEU A 1 107 ? 12.752 16.979 -8.471 1.00 83.94 107 LEU A N 1
ATOM 819 C CA . LEU A 1 107 ? 12.704 17.033 -9.936 1.00 83.94 107 LEU A CA 1
ATOM 820 C C . LEU A 1 107 ? 14.084 17.025 -10.605 1.00 83.94 107 LEU A C 1
ATOM 822 O O . LEU A 1 107 ? 14.170 17.106 -11.825 1.00 83.94 107 LEU A O 1
ATOM 826 N N . THR A 1 108 ? 15.174 16.903 -9.845 1.00 84.50 108 THR A N 1
ATOM 827 C CA . THR A 1 108 ? 16.545 16.997 -10.387 1.00 84.50 108 THR A CA 1
ATOM 828 C C . THR A 1 108 ? 16.954 15.775 -11.218 1.00 84.50 108 THR A C 1
ATOM 830 O O . THR A 1 108 ? 17.923 15.818 -11.973 1.00 84.50 108 THR A O 1
ATOM 833 N N . SER A 1 109 ? 16.232 14.663 -11.088 1.00 84.50 109 SER A N 1
ATOM 834 C CA . SER A 1 109 ? 16.527 13.409 -11.783 1.00 84.50 109 SER A CA 1
ATOM 835 C C . SER A 1 109 ? 15.275 12.557 -11.935 1.00 84.50 109 SER A C 1
ATOM 837 O O . SER A 1 109 ? 14.389 12.600 -11.081 1.00 84.50 109 SER A O 1
ATOM 839 N N . ALA A 1 110 ? 15.238 11.762 -13.005 1.00 85.06 110 ALA A N 1
ATOM 840 C CA . ALA A 1 110 ? 14.232 10.726 -13.188 1.00 85.06 110 ALA A CA 1
ATOM 841 C C . ALA A 1 110 ? 14.429 9.576 -12.187 1.00 85.06 110 ALA A C 1
ATOM 843 O O . ALA A 1 110 ? 15.556 9.283 -11.774 1.00 85.06 110 ALA A O 1
ATOM 844 N N . GLY A 1 111 ? 13.333 8.898 -11.855 1.00 86.00 111 GLY A N 1
ATOM 845 C CA . GLY A 1 111 ? 13.298 7.766 -10.931 1.00 86.00 111 GLY A CA 1
ATOM 846 C C . GLY A 1 111 ? 12.259 7.967 -9.833 1.00 86.00 111 GLY A C 1
ATOM 847 O O . GLY A 1 111 ? 11.805 9.085 -9.616 1.00 86.00 111 GLY A O 1
ATOM 848 N N . GLU A 1 112 ? 11.904 6.877 -9.154 1.00 89.06 112 GLU A N 1
ATOM 849 C CA . GLU A 1 112 ? 10.933 6.911 -8.061 1.00 89.06 112 GLU A CA 1
ATOM 850 C C . GLU A 1 112 ? 11.542 7.590 -6.828 1.00 89.06 112 GLU A C 1
ATOM 852 O O . GLU A 1 112 ? 12.613 7.199 -6.345 1.00 89.06 112 GLU A O 1
ATOM 857 N N . LYS A 1 113 ? 10.857 8.608 -6.310 1.00 90.44 113 LYS A N 1
ATOM 858 C CA . LYS A 1 113 ? 11.266 9.367 -5.127 1.00 90.44 113 LYS A CA 1
ATOM 859 C C . LYS A 1 113 ? 10.148 9.413 -4.097 1.00 90.44 113 LYS A C 1
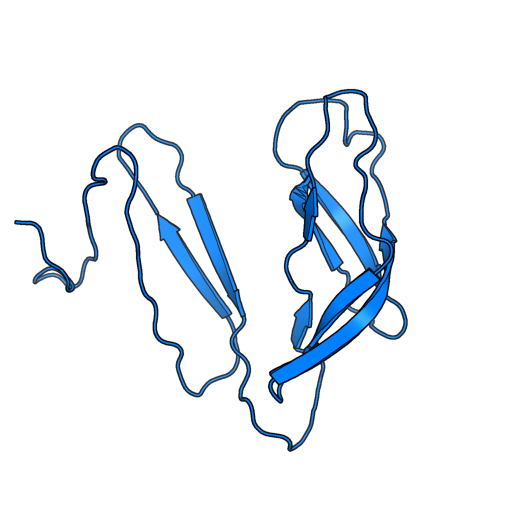ATOM 861 O O . LYS A 1 113 ? 8.963 9.404 -4.415 1.00 90.44 113 LYS A O 1
ATOM 866 N N . LYS A 1 114 ? 10.545 9.481 -2.826 1.00 92.81 114 LYS A N 1
ATOM 867 C CA . LYS A 1 114 ? 9.625 9.521 -1.687 1.00 92.81 114 LYS A CA 1
ATOM 868 C C . LYS A 1 114 ? 9.362 10.955 -1.256 1.00 92.81 114 LYS A C 1
ATOM 870 O O . LYS A 1 114 ? 10.301 11.694 -0.966 1.00 92.81 114 LYS A O 1
ATOM 875 N N . VAL A 1 115 ? 8.087 11.305 -1.127 1.00 95.12 115 VAL A N 1
ATOM 876 C CA . VAL A 1 115 ? 7.620 12.565 -0.539 1.00 95.12 115 VAL A CA 1
ATOM 877 C C . VAL A 1 115 ? 6.816 12.249 0.715 1.00 95.12 115 VAL A C 1
ATOM 879 O O . VAL A 1 115 ? 5.931 11.395 0.695 1.00 95.12 115 VAL A O 1
ATOM 882 N N . LEU A 1 116 ? 7.124 12.929 1.820 1.00 96.69 116 LEU A N 1
ATOM 883 C CA . LEU A 1 116 ? 6.423 12.738 3.089 1.00 96.69 116 LEU A CA 1
ATOM 884 C C . LEU A 1 116 ? 5.367 13.823 3.295 1.00 96.69 116 LEU A C 1
ATOM 886 O O . LEU A 1 116 ? 5.611 14.995 3.009 1.00 96.69 116 LEU A O 1
ATOM 890 N N . GLY A 1 117 ? 4.213 13.438 3.831 1.00 97.31 117 GLY A N 1
ATOM 891 C CA . GLY A 1 117 ? 3.102 14.336 4.134 1.00 97.31 117 GLY A CA 1
ATOM 892 C C . GLY A 1 117 ? 2.717 14.302 5.608 1.00 97.31 117 GLY A C 1
ATOM 893 O O . GLY A 1 117 ? 2.607 13.229 6.201 1.00 97.31 117 GLY A O 1
ATOM 894 N N . SER A 1 118 ? 2.510 15.473 6.203 1.00 97.94 118 SER A N 1
ATOM 895 C CA . SER A 1 118 ? 1.929 15.612 7.543 1.00 97.94 118 SER A CA 1
ATOM 896 C C . SER A 1 118 ? 0.412 15.492 7.447 1.00 97.94 118 SER A C 1
ATOM 898 O O . SER A 1 118 ? -0.188 16.170 6.616 1.00 97.94 118 SER A O 1
ATOM 900 N N . VAL A 1 119 ? -0.202 14.652 8.281 1.00 98.31 119 VAL A N 1
ATOM 901 C CA . VAL A 1 119 ? -1.637 14.346 8.206 1.00 98.31 119 VAL A CA 1
ATOM 902 C C . VAL A 1 119 ? -2.365 14.888 9.428 1.00 98.31 119 VAL A C 1
ATOM 904 O O . VAL A 1 119 ? -1.910 14.738 10.560 1.00 98.31 119 VAL A O 1
ATOM 907 N N . GLU A 1 120 ? -3.509 15.526 9.205 1.00 96.56 120 GLU A N 1
ATOM 908 C CA . GLU A 1 120 ? -4.307 16.103 10.281 1.00 96.56 120 GLU A CA 1
ATOM 909 C C . GLU A 1 120 ? -4.750 15.040 11.302 1.00 96.56 120 GLU A C 1
ATOM 911 O O . GLU A 1 120 ? -5.326 14.004 10.957 1.00 96.56 120 GLU A O 1
ATOM 916 N N . GLY A 1 121 ? -4.499 15.317 12.584 1.00 95.62 121 GLY A N 1
ATOM 917 C CA . GLY A 1 121 ? -4.944 14.472 13.693 1.00 95.62 121 GLY A CA 1
ATOM 918 C C . GLY A 1 121 ? -4.207 13.135 13.829 1.00 95.62 121 GLY A C 1
ATOM 919 O O . GLY A 1 121 ? -4.630 12.304 14.631 1.00 95.62 121 GLY A O 1
ATOM 920 N N . LEU A 1 122 ? -3.124 12.913 13.075 1.00 96.62 122 LEU A N 1
ATOM 921 C CA . LEU A 1 122 ? -2.293 11.711 13.153 1.00 96.62 122 LEU A CA 1
ATOM 922 C C . LEU A 1 122 ? -0.811 12.091 13.231 1.00 96.62 122 LEU A C 1
ATOM 924 O O . LEU A 1 122 ? -0.312 12.874 12.432 1.00 96.62 122 LEU A O 1
ATOM 928 N N . GLU A 1 123 ? -0.082 11.493 14.174 1.00 95.56 123 GLU A N 1
ATOM 929 C CA . GLU A 1 123 ? 1.375 11.683 14.278 1.00 95.56 123 GLU A CA 1
ATOM 930 C C . GLU A 1 123 ? 2.139 10.977 13.145 1.00 95.56 123 GLU A C 1
ATOM 932 O O . GLU A 1 123 ? 3.270 11.339 12.813 1.00 95.56 123 GLU A O 1
ATOM 937 N N . ALA A 1 124 ? 1.521 9.960 12.538 1.00 96.12 124 ALA A N 1
ATOM 938 C CA . ALA A 1 124 ? 2.082 9.245 11.405 1.00 96.12 124 ALA A CA 1
ATOM 939 C C . ALA A 1 124 ? 2.116 10.131 10.152 1.00 96.12 124 ALA A C 1
ATOM 941 O O . ALA A 1 124 ? 1.165 10.851 9.850 1.00 96.12 124 ALA A O 1
ATOM 942 N N . LYS A 1 125 ? 3.197 10.015 9.376 1.00 96.81 125 LYS A N 1
ATOM 943 C CA . LYS A 1 125 ? 3.335 10.692 8.082 1.00 96.81 125 LYS A CA 1
ATOM 944 C C . LYS A 1 125 ? 2.838 9.807 6.945 1.00 96.81 125 LYS A C 1
ATOM 946 O O . LYS A 1 125 ? 3.119 8.607 6.928 1.00 96.81 125 LYS A O 1
ATOM 951 N N . ALA A 1 126 ? 2.141 10.407 5.989 1.00 96.88 126 ALA A N 1
ATOM 952 C CA . ALA A 1 126 ? 1.848 9.768 4.714 1.00 96.88 126 ALA A CA 1
ATOM 953 C C . ALA A 1 126 ? 3.104 9.736 3.834 1.00 96.88 126 ALA A C 1
ATOM 955 O O . ALA A 1 126 ? 3.973 10.602 3.944 1.00 96.88 126 ALA A O 1
ATOM 956 N N . GLU A 1 127 ? 3.187 8.743 2.952 1.00 95.88 127 GLU A N 1
ATOM 957 C CA . GLU A 1 127 ? 4.242 8.620 1.946 1.00 95.88 127 GLU A CA 1
ATOM 958 C C . GLU A 1 127 ? 3.595 8.604 0.559 1.00 95.88 127 GLU A C 1
ATOM 960 O O . GLU A 1 127 ? 2.658 7.839 0.315 1.00 95.88 127 GLU A O 1
ATOM 965 N N . ALA A 1 128 ? 4.107 9.446 -0.335 1.00 95.56 128 ALA A N 1
ATOM 966 C CA . ALA A 1 128 ? 3.822 9.402 -1.757 1.00 95.56 128 ALA A CA 1
ATOM 967 C C . ALA A 1 128 ? 5.078 8.986 -2.520 1.00 95.56 128 ALA A C 1
ATOM 969 O O . ALA A 1 128 ? 6.173 9.484 -2.246 1.00 95.56 128 ALA A O 1
ATOM 970 N N . LEU A 1 129 ? 4.896 8.086 -3.483 1.00 93.44 129 LEU A N 1
ATOM 971 C CA . LEU A 1 129 ? 5.904 7.764 -4.486 1.00 93.44 129 LEU A CA 1
ATOM 972 C C . LEU A 1 129 ? 5.620 8.607 -5.728 1.00 93.44 129 LEU A C 1
ATOM 974 O O . LEU A 1 129 ? 4.503 8.568 -6.254 1.00 93.44 129 LEU A O 1
ATOM 978 N N . VAL A 1 130 ? 6.613 9.392 -6.136 1.00 91.56 130 VAL A N 1
ATOM 979 C CA . VAL A 1 130 ? 6.591 10.281 -7.305 1.00 91.56 130 VAL A CA 1
ATOM 980 C C . VAL A 1 130 ? 7.586 9.779 -8.335 1.00 91.56 130 VAL A C 1
ATOM 982 O O . VAL A 1 130 ? 8.713 9.440 -7.908 1.00 91.56 130 VAL A O 1
#

pLDDT: mean 92.84, std 4.84, range [69.19, 98.5]

Sequence (130 aa):
RERYKAQKDGTWQRKAFNGKGVVIVKSTEKEGKFTLYADSAGLASDQATVTTVSGKKENRHFVAFAPVKATTDVSENPKLPETVTAIYSDGSVEEKAVVWAIPDDLLTSAGEKKVLGSVEGLEAKAEALV

Foldseek 3Di:
DDDPAADPVRDDDDDADPNDDDDDDDDDLDWDKDKDWDDDPPDDIDIDMDTDANLDPPPKDWDAWDEAEFDDAQVDDTPGDQWIWTAINNRDIDIWGWDKDDDPCNRVDDDWDWIWIDTPPDPDIHIYID